Protein AF-A0AAV0XSC0-F1 (afdb_monomer_lite)

Radius of gyration: 27.73 Å; chains: 1; bounding box: 48×36×87 Å

Structure (mmCIF, N/CA/C/O backbone):
data_AF-A0AAV0XSC0-F1
#
_entry.id   AF-A0AAV0XSC0-F1
#
loop_
_atom_site.group_PDB
_atom_site.id
_atom_site.type_symbol
_atom_site.label_atom_id
_atom_site.label_alt_id
_atom_site.label_comp_id
_atom_site.label_asym_id
_atom_site.label_entity_id
_atom_site.label_seq_id
_atom_site.pdbx_PDB_ins_code
_atom_site.Cartn_x
_atom_site.Cartn_y
_atom_site.Cartn_z
_atom_site.occupancy
_atom_site.B_iso_or_equiv
_atom_site.auth_seq_id
_atom_site.auth_comp_id
_atom_site.auth_asym_id
_atom_site.auth_atom_id
_atom_site.pdbx_PDB_model_num
ATOM 1 N N . MET A 1 1 ? -5.182 13.026 3.877 1.00 56.12 1 MET A N 1
ATOM 2 C CA . MET A 1 1 ? -5.001 11.824 4.720 1.00 56.12 1 MET A CA 1
ATOM 3 C C . MET A 1 1 ? -3.518 11.503 4.765 1.00 56.12 1 MET A C 1
ATOM 5 O O . MET A 1 1 ? -3.024 10.812 3.886 1.00 56.12 1 MET A O 1
ATOM 9 N N . SER A 1 2 ? -2.800 12.074 5.723 1.00 73.75 2 SER A N 1
ATOM 10 C CA . SER A 1 2 ? -1.375 11.820 5.956 1.00 73.75 2 SER A CA 1
ATOM 11 C C . SER A 1 2 ? -1.245 10.739 7.027 1.00 73.75 2 SER A C 1
ATOM 13 O O . SER A 1 2 ? -1.949 10.790 8.035 1.00 73.75 2 SER A O 1
ATOM 15 N N . ILE A 1 3 ? -0.389 9.741 6.804 1.00 81.56 3 ILE A N 1
ATOM 16 C CA . ILE A 1 3 ? -0.021 8.787 7.857 1.00 81.56 3 ILE A CA 1
ATOM 17 C C . ILE A 1 3 ? 0.937 9.524 8.795 1.00 81.56 3 ILE A C 1
ATOM 19 O O . ILE A 1 3 ? 1.879 10.153 8.316 1.00 81.56 3 ILE A O 1
ATOM 23 N N . LEU A 1 4 ? 0.669 9.487 10.100 1.00 90.69 4 LEU A N 1
ATOM 24 C CA . LEU A 1 4 ? 1.526 10.098 11.113 1.00 90.69 4 LEU A CA 1
ATOM 25 C C . LEU A 1 4 ? 2.397 9.032 11.780 1.00 90.69 4 LEU A C 1
ATOM 27 O O . LEU A 1 4 ? 1.944 7.912 12.028 1.00 90.69 4 LEU A O 1
ATOM 31 N N . SER A 1 5 ? 3.639 9.401 12.056 1.00 87.94 5 SER A N 1
ATOM 32 C CA . SER A 1 5 ? 4.570 8.667 12.905 1.00 87.94 5 SER A CA 1
ATOM 33 C C . SER A 1 5 ? 4.147 8.758 14.382 1.00 87.94 5 SER A C 1
ATOM 35 O O . SER A 1 5 ? 3.224 9.492 14.738 1.00 87.94 5 SER A O 1
ATOM 37 N N . VAL A 1 6 ? 4.808 7.995 15.263 1.00 89.62 6 VAL A N 1
ATOM 38 C CA . VAL A 1 6 ? 4.479 7.934 16.708 1.00 89.62 6 VAL A CA 1
ATOM 39 C C . VAL A 1 6 ? 4.603 9.302 17.395 1.00 89.62 6 VAL A C 1
ATOM 41 O O . VAL A 1 6 ? 3.873 9.600 18.332 1.00 89.62 6 VAL A O 1
ATOM 44 N N . ASP A 1 7 ? 5.501 10.143 16.897 1.00 91.69 7 ASP A N 1
ATOM 45 C CA . ASP A 1 7 ? 5.753 11.520 17.327 1.00 91.69 7 ASP A CA 1
ATOM 46 C C . ASP A 1 7 ? 4.770 12.546 16.725 1.00 91.69 7 ASP A C 1
ATOM 48 O O . ASP A 1 7 ? 4.876 13.738 17.001 1.00 91.69 7 ASP A O 1
ATOM 52 N N . GLY A 1 8 ? 3.816 12.107 15.897 1.00 90.31 8 GLY A N 1
ATOM 53 C CA . GLY A 1 8 ? 2.845 12.974 15.229 1.00 90.31 8 GLY A CA 1
ATOM 54 C C . GLY A 1 8 ? 3.376 13.682 13.980 1.00 90.31 8 GLY A C 1
ATOM 55 O O . GLY A 1 8 ? 2.630 14.439 13.358 1.00 90.31 8 GLY A O 1
ATOM 56 N N . SER A 1 9 ? 4.625 13.435 13.572 1.00 92.06 9 SER A N 1
ATOM 57 C CA . SER A 1 9 ? 5.168 13.963 12.317 1.00 92.06 9 SER A CA 1
ATOM 58 C C . SER A 1 9 ? 4.619 13.189 11.105 1.00 92.06 9 SER A C 1
ATOM 60 O O . SER A 1 9 ? 4.222 12.028 11.242 1.00 92.06 9 SER A O 1
ATOM 62 N N . PRO A 1 10 ? 4.557 13.782 9.897 1.00 93.75 10 PRO A N 1
ATOM 63 C CA . PRO A 1 10 ? 4.201 13.035 8.693 1.00 93.75 10 PRO A CA 1
ATOM 64 C C . PRO A 1 10 ? 5.185 11.885 8.450 1.00 93.75 10 PRO A C 1
ATOM 66 O O . PRO A 1 10 ? 6.395 12.100 8.412 1.00 93.75 10 PRO A O 1
ATOM 69 N N . TRP A 1 11 ? 4.672 10.671 8.245 1.00 92.12 11 TRP A N 1
ATOM 70 C CA . TRP A 1 11 ? 5.512 9.522 7.925 1.00 92.12 11 TRP A CA 1
ATOM 71 C C . TRP A 1 11 ? 6.247 9.743 6.596 1.00 92.12 11 TRP A C 1
ATOM 73 O O . TRP A 1 11 ? 5.647 10.160 5.600 1.00 92.12 11 TRP A O 1
ATOM 83 N N . GLN A 1 12 ? 7.547 9.450 6.593 1.00 92.38 12 GLN A N 1
ATOM 84 C CA . GLN A 1 12 ? 8.423 9.476 5.426 1.00 92.38 12 GLN A CA 1
ATOM 85 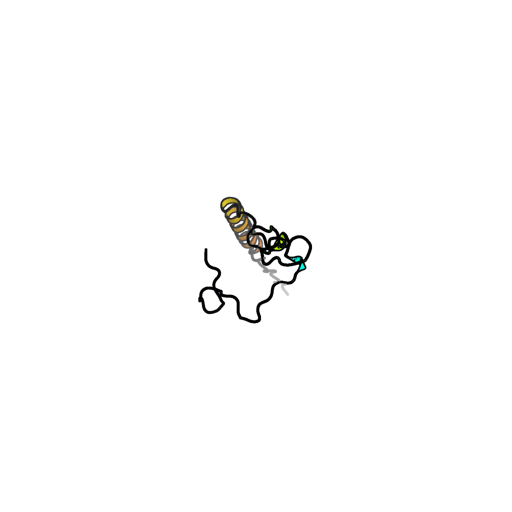C C . GLN A 1 12 ? 9.319 8.231 5.457 1.00 92.38 12 GLN A C 1
ATOM 87 O O . GLN A 1 12 ? 9.819 7.885 6.533 1.00 92.38 12 GLN A O 1
ATOM 92 N N . PRO A 1 13 ? 9.548 7.568 4.312 1.00 92.00 13 PRO A N 1
ATOM 93 C CA . PRO A 1 13 ? 10.461 6.439 4.247 1.00 92.00 13 PRO A CA 1
ATOM 94 C C . PRO A 1 13 ? 11.904 6.896 4.485 1.00 92.00 13 PRO A C 1
ATOM 96 O O . PRO A 1 13 ? 12.347 7.934 3.990 1.00 92.00 13 PRO A O 1
ATOM 99 N N . LYS A 1 14 ? 12.656 6.097 5.233 1.00 92.75 14 LYS A N 1
ATOM 100 C CA . LYS A 1 14 ? 14.098 6.250 5.431 1.00 92.75 14 LYS A CA 1
ATOM 101 C C . LYS A 1 14 ? 14.864 5.632 4.264 1.00 92.75 14 LYS A C 1
ATOM 103 O O . LYS A 1 14 ? 14.345 4.810 3.519 1.00 92.75 14 LYS A O 1
ATOM 108 N N . MET A 1 15 ? 16.152 5.960 4.154 1.00 93.88 15 MET A N 1
ATOM 109 C CA . MET A 1 15 ? 17.037 5.410 3.114 1.00 93.88 15 MET A CA 1
ATOM 110 C C . MET A 1 15 ? 17.096 3.870 3.107 1.00 93.88 15 MET A C 1
ATOM 112 O O . MET A 1 15 ? 17.311 3.269 2.059 1.00 93.88 15 MET A O 1
ATOM 116 N N . HIS A 1 16 ? 16.926 3.236 4.267 1.00 94.06 16 HIS A N 1
ATOM 117 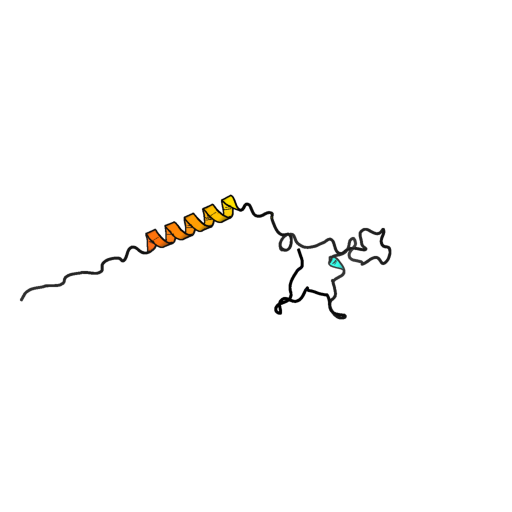C CA . HIS A 1 16 ? 16.942 1.779 4.421 1.00 94.06 16 HIS A CA 1
ATOM 118 C C . HIS A 1 16 ? 15.548 1.139 4.392 1.00 94.06 16 HIS A C 1
ATOM 120 O O . HIS A 1 16 ? 15.449 -0.082 4.507 1.00 94.06 16 HIS A O 1
ATOM 126 N N . ASP A 1 17 ? 14.482 1.928 4.245 1.00 92.00 17 ASP A N 1
ATOM 127 C CA . ASP A 1 17 ? 13.141 1.378 4.096 1.00 92.00 17 ASP A CA 1
ATOM 128 C C . ASP A 1 17 ? 12.999 0.830 2.676 1.00 92.00 17 ASP A C 1
ATOM 130 O O . ASP A 1 17 ? 13.122 1.551 1.685 1.00 92.00 17 ASP A O 1
ATOM 134 N N . VAL A 1 18 ? 12.762 -0.476 2.576 1.00 92.00 18 VAL A N 1
ATOM 135 C CA . VAL A 1 18 ? 12.711 -1.196 1.302 1.00 92.00 18 VAL A CA 1
ATOM 136 C C . VAL A 1 18 ? 11.405 -1.965 1.165 1.00 92.00 18 VAL A C 1
ATOM 138 O O . VAL A 1 18 ? 10.846 -2.472 2.136 1.00 92.00 18 VAL A O 1
ATOM 141 N N . VAL A 1 19 ? 10.931 -2.078 -0.074 1.00 93.19 19 VAL A N 1
ATOM 142 C CA . VAL A 1 19 ? 9.775 -2.902 -0.440 1.00 93.19 19 VAL A CA 1
ATOM 143 C C . VAL A 1 19 ? 10.293 -4.125 -1.185 1.00 93.19 19 VAL A C 1
ATOM 145 O O . VAL A 1 19 ? 11.075 -3.991 -2.127 1.00 93.19 19 VAL A O 1
ATOM 148 N N . CYS A 1 20 ? 9.883 -5.327 -0.774 1.00 93.56 20 CYS A N 1
ATOM 149 C CA . CYS A 1 20 ? 10.321 -6.542 -1.453 1.00 93.56 20 CYS A CA 1
ATOM 150 C C . CYS A 1 20 ? 9.706 -6.647 -2.857 1.00 93.56 20 CYS A C 1
ATOM 152 O O . CYS A 1 20 ? 8.638 -6.101 -3.149 1.00 93.56 20 CYS A O 1
ATOM 154 N N . SER A 1 21 ? 10.385 -7.369 -3.747 1.00 95.44 21 SER A N 1
ATOM 155 C CA . SER A 1 21 ? 10.019 -7.402 -5.163 1.00 95.44 21 SER A CA 1
ATOM 156 C C . SER A 1 21 ? 8.649 -8.045 -5.427 1.00 95.44 21 SER A C 1
ATOM 158 O O . SER A 1 21 ? 8.003 -7.713 -6.416 1.00 95.44 21 SER A O 1
ATOM 160 N N . ALA A 1 22 ? 8.158 -8.880 -4.504 1.00 95.69 22 ALA A N 1
ATOM 161 C CA . ALA A 1 22 ? 6.842 -9.520 -4.557 1.00 95.69 22 ALA A CA 1
ATOM 162 C C . ALA A 1 22 ? 5.661 -8.531 -4.610 1.00 95.69 22 ALA A C 1
ATOM 164 O O . ALA A 1 22 ? 4.553 -8.913 -4.976 1.00 95.69 22 ALA A O 1
ATOM 165 N N . HIS A 1 23 ? 5.883 -7.262 -4.260 1.00 95.56 23 HIS A N 1
ATOM 166 C CA . HIS A 1 23 ? 4.851 -6.229 -4.325 1.00 95.56 23 HIS A CA 1
ATOM 167 C C . HIS A 1 23 ? 4.703 -5.578 -5.712 1.00 95.56 23 HIS A C 1
ATOM 169 O O . HIS A 1 23 ? 3.794 -4.768 -5.911 1.00 95.56 23 HIS A O 1
ATOM 175 N N . PHE A 1 24 ? 5.560 -5.935 -6.673 1.00 96.69 24 PHE A N 1
ATOM 176 C CA . PHE A 1 24 ? 5.553 -5.417 -8.041 1.00 96.69 24 PHE A CA 1
ATOM 177 C C . PHE A 1 24 ? 5.076 -6.481 -9.033 1.00 96.69 24 PHE A C 1
ATOM 179 O O . PHE A 1 24 ? 5.279 -7.680 -8.834 1.00 96.69 24 PHE A O 1
ATOM 186 N N . VAL A 1 25 ? 4.454 -6.046 -10.131 1.00 95.62 25 VAL A N 1
ATOM 187 C CA . VAL A 1 25 ? 3.999 -6.952 -11.196 1.00 95.62 25 VAL A CA 1
ATOM 188 C C . VAL A 1 25 ? 5.189 -7.730 -11.763 1.00 95.62 25 VAL A C 1
ATOM 190 O O . VAL A 1 25 ? 6.194 -7.141 -12.149 1.00 95.62 25 VAL A O 1
ATOM 193 N N . GLY A 1 26 ? 5.081 -9.060 -11.802 1.00 95.25 26 GLY A N 1
ATOM 194 C CA . GLY A 1 26 ? 6.167 -9.935 -12.257 1.00 95.25 26 GLY A CA 1
ATOM 195 C C . GLY A 1 26 ? 7.307 -10.110 -11.248 1.00 95.25 26 GLY A C 1
ATOM 196 O O . GLY A 1 26 ? 8.360 -10.613 -11.621 1.00 95.25 26 GLY A O 1
ATOM 197 N N . ASN A 1 27 ? 7.110 -9.712 -9.987 1.00 96.06 27 ASN A N 1
ATOM 198 C CA . ASN A 1 27 ? 8.083 -9.809 -8.896 1.00 96.06 27 ASN A CA 1
ATOM 199 C C . ASN A 1 27 ? 9.387 -9.024 -9.138 1.00 96.06 27 ASN A C 1
ATOM 201 O O . ASN A 1 27 ? 10.433 -9.386 -8.592 1.00 96.06 27 ASN A O 1
ATOM 205 N N . ILE A 1 28 ? 9.346 -7.971 -9.963 1.00 94.88 28 ILE A N 1
ATOM 206 C CA . ILE A 1 28 ? 10.510 -7.158 -10.344 1.00 94.88 28 ILE A CA 1
ATOM 207 C C . ILE A 1 28 ? 10.093 -5.681 -10.408 1.00 94.88 28 ILE A C 1
ATOM 209 O O . ILE A 1 28 ? 9.137 -5.368 -11.112 1.00 94.88 28 ILE A O 1
ATOM 213 N N . PRO A 1 29 ? 10.798 -4.753 -9.737 1.00 95.75 29 PRO A N 1
ATOM 214 C CA . PRO A 1 29 ? 10.528 -3.326 -9.873 1.00 95.75 29 PRO A CA 1
ATOM 215 C C . PRO A 1 29 ? 11.038 -2.785 -11.217 1.00 95.75 29 PRO A C 1
ATOM 217 O O . PRO A 1 29 ? 12.175 -3.034 -11.623 1.00 95.75 29 PRO A O 1
ATOM 220 N N . SER A 1 30 ? 10.214 -1.992 -11.898 1.00 96.50 30 SER A N 1
ATOM 221 C CA . SER A 1 30 ? 10.584 -1.302 -13.138 1.00 96.50 30 SER A CA 1
ATOM 222 C C . SER A 1 30 ? 11.052 0.126 -12.866 1.00 96.50 30 SER A C 1
ATOM 224 O O . SER A 1 30 ? 10.469 0.830 -12.050 1.00 96.50 30 SER A O 1
ATOM 226 N N . LYS A 1 31 ? 12.054 0.597 -13.620 1.00 95.69 31 LYS A N 1
ATOM 227 C CA . LYS A 1 31 ? 12.470 2.014 -13.633 1.00 95.69 31 LYS A CA 1
ATOM 228 C C . LYS A 1 31 ? 11.637 2.883 -14.579 1.00 95.69 31 LYS A C 1
ATOM 230 O O . LYS A 1 31 ? 11.651 4.100 -14.450 1.00 95.69 31 LYS A O 1
ATOM 235 N N . ASN A 1 32 ? 10.942 2.272 -15.541 1.00 96.69 32 ASN A N 1
ATOM 236 C CA . ASN A 1 32 ? 10.101 2.986 -16.499 1.00 96.69 32 ASN A CA 1
ATOM 237 C C . ASN A 1 32 ? 8.775 3.395 -15.828 1.00 96.69 32 ASN A C 1
ATOM 239 O O . ASN A 1 32 ? 8.033 2.482 -15.452 1.00 96.69 32 ASN A O 1
ATOM 243 N N . PRO A 1 33 ? 8.447 4.700 -15.727 1.00 96.25 33 PRO A N 1
ATOM 244 C CA . PRO A 1 33 ? 7.208 5.183 -15.107 1.00 96.25 33 PRO A CA 1
ATOM 245 C C . PRO A 1 33 ? 5.923 4.668 -15.765 1.00 96.25 33 PRO A C 1
ATOM 247 O O . PRO A 1 33 ? 4.895 4.567 -15.104 1.00 96.25 33 PRO A O 1
ATOM 250 N N . ASN A 1 34 ? 5.979 4.306 -17.050 1.00 96.50 34 ASN A N 1
ATOM 251 C CA . ASN A 1 34 ? 4.827 3.779 -17.788 1.00 96.50 34 ASN A CA 1
ATOM 252 C C . ASN A 1 34 ? 4.605 2.272 -17.563 1.00 96.50 34 ASN A C 1
ATOM 254 O O . ASN A 1 34 ? 3.649 1.702 -18.084 1.00 96.50 34 ASN A O 1
ATOM 258 N N . SER A 1 35 ? 5.495 1.599 -16.827 1.00 96.06 35 SER A N 1
ATOM 259 C CA . SER A 1 35 ? 5.353 0.176 -16.521 1.00 96.06 35 SER A CA 1
ATOM 260 C C . SER A 1 35 ? 4.418 -0.040 -15.328 1.00 96.06 35 SER A C 1
ATOM 262 O O . SER A 1 35 ? 4.577 0.629 -14.306 1.00 96.06 35 SER A O 1
ATOM 264 N N . PRO A 1 36 ? 3.518 -1.040 -15.364 1.00 94.81 36 PRO A N 1
ATOM 265 C CA . PRO A 1 36 ? 2.702 -1.398 -14.201 1.00 94.81 36 PRO A CA 1
ATOM 266 C C . PRO A 1 36 ? 3.544 -1.912 -13.021 1.00 94.81 36 PRO A C 1
ATOM 268 O O . PRO A 1 36 ? 3.087 -1.897 -11.882 1.00 94.81 36 PRO A O 1
ATOM 271 N N . ALA A 1 37 ? 4.785 -2.335 -13.277 1.00 96.44 37 ALA A N 1
ATOM 272 C CA . ALA A 1 37 ? 5.744 -2.747 -12.261 1.00 96.44 37 ALA A CA 1
ATOM 273 C C . ALA A 1 37 ? 6.547 -1.572 -11.662 1.00 96.44 37 ALA A C 1
ATOM 275 O O . ALA A 1 37 ? 7.502 -1.802 -10.925 1.00 96.44 37 ALA A O 1
ATOM 276 N N . TYR A 1 38 ? 6.222 -0.317 -11.997 1.00 96.69 38 TYR A N 1
ATOM 277 C CA . TYR A 1 38 ? 6.851 0.863 -11.392 1.00 96.69 38 TYR A CA 1
ATOM 278 C C . TYR A 1 38 ? 6.334 1.122 -9.970 1.00 96.69 38 TYR A C 1
ATOM 280 O O . TYR A 1 38 ? 7.106 1.449 -9.071 1.00 96.69 38 TYR A O 1
ATOM 288 N N . PHE A 1 39 ? 5.031 0.923 -9.744 1.00 95.00 39 PHE A N 1
ATOM 289 C CA . PHE A 1 39 ? 4.398 1.115 -8.441 1.00 95.00 39 PHE A CA 1
ATOM 290 C C . PHE A 1 39 ? 4.166 -0.226 -7.724 1.00 95.00 39 PHE A C 1
ATOM 292 O O . PHE A 1 39 ? 3.681 -1.174 -8.351 1.00 95.00 39 PHE A O 1
ATOM 299 N N . PRO A 1 40 ? 4.434 -0.321 -6.408 1.00 94.19 40 PRO A N 1
ATOM 300 C CA . PRO A 1 40 ? 4.140 -1.519 -5.631 1.00 94.19 40 PRO A CA 1
ATOM 301 C C . PRO A 1 40 ? 2.632 -1.588 -5.363 1.00 94.19 40 PRO A C 1
ATOM 303 O O . PRO A 1 40 ? 2.122 -0.962 -4.442 1.00 94.19 40 PRO A O 1
ATOM 306 N N . THR A 1 41 ? 1.883 -2.295 -6.203 1.00 92.25 41 THR A N 1
ATOM 307 C CA . THR A 1 41 ? 0.409 -2.350 -6.125 1.00 92.25 41 THR A CA 1
ATOM 308 C C . THR A 1 41 ? -0.116 -3.652 -5.518 1.00 92.25 41 THR A C 1
ATOM 310 O O . THR A 1 41 ? -1.288 -3.735 -5.140 1.00 92.25 41 THR A O 1
ATOM 313 N N . LEU A 1 42 ? 0.739 -4.668 -5.369 1.00 93.69 42 LEU A N 1
ATOM 314 C CA . LEU A 1 42 ? 0.359 -5.994 -4.887 1.00 93.69 42 LEU A CA 1
ATOM 315 C C . LEU A 1 42 ? 0.499 -6.086 -3.364 1.00 93.69 42 LEU A C 1
ATOM 317 O O . LEU A 1 42 ? 1.467 -6.632 -2.843 1.00 93.69 42 LEU A O 1
ATOM 321 N N . PHE A 1 43 ? -0.487 -5.568 -2.633 1.00 91.31 43 PHE A N 1
ATOM 322 C CA . PHE A 1 43 ? -0.577 -5.739 -1.180 1.00 91.31 43 PHE A CA 1
ATOM 323 C C . PHE A 1 43 ? -1.706 -6.702 -0.786 1.00 91.31 43 PHE A C 1
ATOM 325 O O . PHE A 1 43 ? -2.802 -6.630 -1.357 1.00 91.31 43 PHE A O 1
ATOM 332 N N . PRO A 1 44 ? -1.482 -7.575 0.218 1.00 89.31 44 PRO A N 1
ATOM 333 C CA . PRO A 1 44 ? -2.528 -8.413 0.788 1.00 89.31 44 PRO A CA 1
ATOM 334 C C . PRO A 1 44 ? -3.780 -7.626 1.182 1.00 89.31 44 PRO A C 1
ATOM 336 O O . PRO A 1 44 ? -3.702 -6.513 1.706 1.00 89.31 44 PRO A O 1
ATOM 339 N N . ASN A 1 45 ? -4.954 -8.237 0.999 1.00 86.19 45 ASN A N 1
ATOM 340 C CA . ASN A 1 45 ? -6.234 -7.593 1.314 1.00 86.19 45 ASN A CA 1
ATOM 341 C C . ASN A 1 45 ? -6.368 -7.179 2.788 1.00 86.19 45 ASN A C 1
ATOM 343 O O . ASN A 1 45 ? -7.137 -6.269 3.077 1.00 86.19 45 ASN A O 1
ATOM 347 N N . ILE A 1 46 ? -5.612 -7.793 3.706 1.00 85.88 46 ILE A N 1
ATOM 348 C CA . ILE A 1 46 ? -5.577 -7.396 5.122 1.00 85.88 46 ILE A CA 1
ATOM 349 C C . ILE A 1 46 ? -5.128 -5.940 5.330 1.00 85.88 46 ILE A C 1
ATOM 351 O O . ILE A 1 46 ? -5.535 -5.323 6.309 1.00 85.88 46 ILE A O 1
ATOM 355 N N . TYR A 1 47 ? -4.345 -5.371 4.405 1.00 84.31 47 TYR A N 1
ATOM 356 C CA . TYR A 1 47 ? -3.883 -3.980 4.477 1.00 84.31 47 TYR A CA 1
ATOM 357 C C . TYR A 1 47 ? -4.837 -2.991 3.807 1.00 84.31 47 TYR A C 1
ATOM 359 O O . TYR A 1 47 ? -4.734 -1.781 4.017 1.00 84.31 47 TYR A O 1
ATOM 367 N N . LYS A 1 48 ? -5.784 -3.478 3.000 1.00 82.00 48 LYS A N 1
ATOM 368 C CA . LYS A 1 48 ? -6.793 -2.616 2.389 1.00 82.00 48 LYS A CA 1
ATOM 369 C C . LYS A 1 48 ? -7.799 -2.230 3.465 1.00 82.00 48 LYS A C 1
ATOM 371 O O . LYS A 1 48 ? -8.510 -3.083 3.999 1.00 82.00 48 LYS A O 1
ATOM 376 N N . LYS A 1 49 ? -7.879 -0.933 3.774 1.00 78.50 49 LYS A N 1
ATOM 377 C CA . LYS A 1 49 ? -8.945 -0.411 4.634 1.00 78.50 49 LYS A CA 1
ATOM 378 C C . LYS A 1 49 ? -10.284 -0.735 3.979 1.00 78.50 49 LYS A C 1
ATOM 380 O O . LYS A 1 49 ? -10.570 -0.269 2.879 1.00 78.50 49 LYS A O 1
ATOM 385 N N . LYS A 1 50 ? -11.094 -1.547 4.655 1.00 79.94 50 LYS A N 1
ATOM 386 C CA . LYS A 1 50 ? -12.495 -1.725 4.278 1.00 79.94 50 LYS A CA 1
ATOM 387 C C . LYS A 1 50 ? -13.215 -0.402 4.514 1.00 79.94 50 LYS A C 1
ATOM 389 O O . LYS A 1 50 ? -12.897 0.305 5.472 1.00 79.94 50 LYS A O 1
ATOM 394 N N . SER A 1 51 ? -14.175 -0.073 3.658 1.00 82.69 51 SER A N 1
ATOM 395 C CA . SER A 1 51 ? -15.091 1.023 3.951 1.00 82.69 51 SER A CA 1
ATOM 396 C C . SER A 1 51 ? -15.811 0.713 5.265 1.00 82.69 51 SER A C 1
ATOM 398 O O . SER A 1 51 ? -16.317 -0.392 5.478 1.00 82.69 51 SER A O 1
ATOM 400 N N . ILE A 1 52 ? -15.788 1.672 6.184 1.00 85.19 52 ILE A N 1
ATOM 401 C CA . ILE A 1 52 ? -16.492 1.558 7.456 1.00 85.19 52 ILE A CA 1
ATOM 402 C C . ILE A 1 52 ? -17.924 2.026 7.215 1.00 85.19 52 ILE A C 1
ATOM 404 O O . ILE A 1 52 ? -18.142 3.134 6.737 1.00 85.19 52 ILE A O 1
ATOM 408 N N . ASN A 1 53 ? -18.903 1.188 7.554 1.00 92.38 53 ASN A N 1
ATOM 409 C CA . ASN A 1 53 ? -20.280 1.642 7.710 1.00 92.38 53 ASN A CA 1
ATOM 410 C C . ASN A 1 53 ? -20.427 2.202 9.131 1.00 92.38 53 ASN A C 1
ATOM 412 O O . ASN A 1 53 ? -20.484 1.437 10.098 1.00 92.38 53 ASN A O 1
ATOM 416 N N . GLU A 1 54 ? -20.426 3.531 9.245 1.00 93.81 54 GLU A N 1
ATOM 417 C CA . GLU A 1 54 ? -20.444 4.248 10.525 1.00 93.81 54 GLU A CA 1
ATOM 418 C C . GLU A 1 54 ? -21.677 3.903 11.364 1.00 93.81 54 GLU A C 1
ATOM 420 O O . GLU A 1 54 ? -21.540 3.630 12.556 1.00 93.81 54 GLU A O 1
ATOM 425 N N . MET A 1 55 ? -22.851 3.805 10.728 1.00 94.75 55 MET A N 1
ATOM 426 C CA . MET A 1 55 ? -24.099 3.417 11.391 1.00 94.75 55 MET A CA 1
ATOM 427 C C . MET A 1 55 ? -23.976 2.018 12.000 1.00 94.75 55 MET A C 1
ATOM 429 O O . MET A 1 55 ? -24.195 1.818 13.189 1.00 94.75 55 MET A O 1
ATO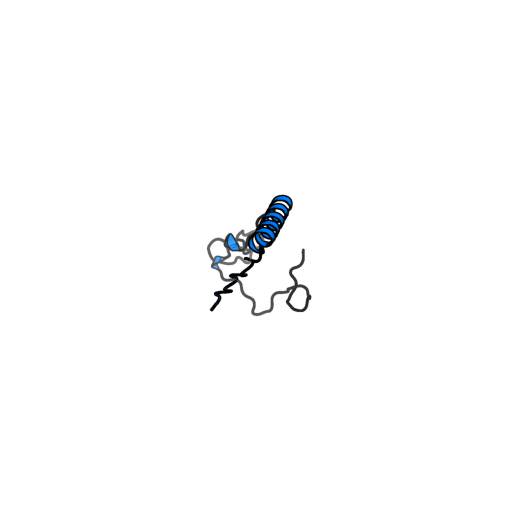M 433 N N . GLN A 1 56 ? -23.492 1.052 11.215 1.00 93.00 56 GLN A N 1
ATOM 434 C CA . GLN A 1 56 ? -23.308 -0.317 11.690 1.00 93.00 56 GLN A CA 1
ATOM 435 C C . GLN A 1 56 ? -22.250 -0.410 12.803 1.00 93.00 56 GLN A C 1
ATOM 437 O O . GLN A 1 56 ? -22.354 -1.241 13.707 1.00 93.00 56 GLN A O 1
ATOM 442 N N . GLN A 1 57 ? -21.200 0.416 12.749 1.00 91.62 57 GLN A N 1
ATOM 443 C CA . GLN A 1 57 ? -20.212 0.504 13.823 1.00 91.62 57 GLN A CA 1
ATOM 444 C C . GLN A 1 57 ? -20.829 1.067 15.109 1.00 91.62 57 GLN A C 1
ATOM 446 O O . GLN A 1 57 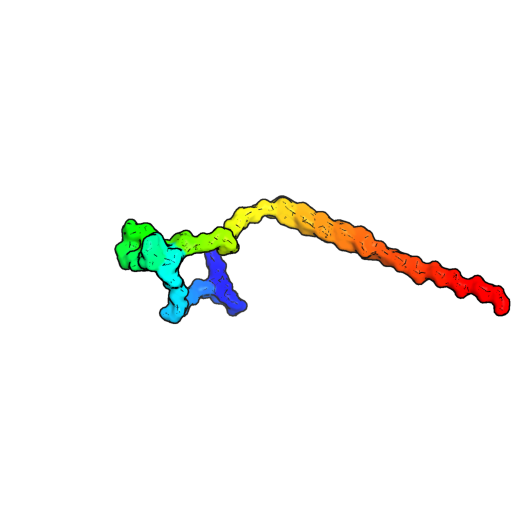? -20.570 0.521 16.184 1.00 91.62 57 GLN A O 1
ATOM 451 N N . TYR A 1 58 ? -21.659 2.104 14.995 1.00 95.94 58 TYR A N 1
ATOM 452 C CA . TYR A 1 58 ? -22.394 2.701 16.105 1.00 95.94 58 TYR A CA 1
ATOM 453 C C . TYR A 1 58 ? -23.380 1.709 16.741 1.00 95.94 58 TYR A C 1
ATOM 455 O O . TYR A 1 58 ? -23.352 1.503 17.956 1.00 95.94 58 TYR A O 1
ATOM 463 N N . ASP A 1 59 ? -24.162 0.997 15.930 1.00 96.31 59 ASP A N 1
ATOM 464 C CA . ASP A 1 59 ? -25.122 -0.007 16.401 1.00 96.31 59 ASP A CA 1
ATOM 465 C C . ASP A 1 59 ? -24.433 -1.149 17.156 1.00 96.31 59 ASP A C 1
ATOM 467 O O . ASP A 1 59 ? -24.867 -1.551 18.241 1.00 96.31 59 ASP A O 1
ATOM 471 N N . ARG A 1 60 ? -23.298 -1.640 16.633 1.00 92.62 60 ARG A N 1
ATOM 472 C CA . ARG A 1 60 ? -22.467 -2.638 17.326 1.00 92.62 60 ARG A CA 1
ATOM 473 C C . ARG A 1 60 ? -21.981 -2.131 18.681 1.00 92.62 60 ARG A C 1
ATOM 475 O O . ARG A 1 60 ? -22.022 -2.882 19.656 1.00 92.62 60 ARG A O 1
ATOM 482 N N . HIS A 1 61 ? -21.526 -0.880 18.746 1.00 94.81 61 HIS A N 1
ATOM 483 C CA . HIS A 1 61 ? -21.060 -0.269 19.989 1.00 94.81 61 HIS A CA 1
ATOM 484 C C . HIS A 1 61 ? -22.184 -0.184 21.031 1.00 94.81 61 HIS A C 1
ATOM 486 O O . HIS A 1 61 ? -21.994 -0.603 22.175 1.00 94.81 61 HIS A O 1
ATOM 492 N N . ASN A 1 62 ? -23.369 0.282 20.631 1.00 96.19 62 ASN A N 1
ATOM 493 C CA . ASN A 1 62 ? -24.532 0.355 21.515 1.00 96.19 62 ASN A CA 1
ATOM 494 C C . ASN A 1 62 ? -24.951 -1.026 22.020 1.00 96.19 62 ASN A C 1
ATOM 496 O O . ASN A 1 62 ? -25.105 -1.210 23.226 1.00 96.19 62 ASN A O 1
ATOM 500 N N . CYS A 1 63 ? -25.029 -2.018 21.129 1.00 91.75 63 CYS A N 1
ATOM 501 C CA . CYS A 1 63 ? -25.364 -3.389 21.504 1.00 91.75 63 CYS A CA 1
ATOM 502 C C . CYS A 1 63 ? -24.373 -3.966 22.529 1.00 91.75 63 CYS A C 1
ATOM 504 O O . CYS A 1 63 ? -24.785 -4.580 23.515 1.00 91.75 63 CYS A O 1
ATOM 506 N N . TYR A 1 64 ? -23.067 -3.749 22.334 1.00 93.00 64 TYR A N 1
ATOM 507 C CA . TYR A 1 64 ? -22.045 -4.168 23.296 1.00 93.00 64 TYR A CA 1
ATOM 508 C C . TYR A 1 64 ? -22.238 -3.495 24.661 1.00 93.00 64 TYR A C 1
ATOM 510 O O . TYR A 1 64 ? -22.207 -4.157 25.699 1.00 93.00 64 TYR A O 1
ATOM 518 N N . ARG A 1 65 ? -22.499 -2.185 24.671 1.00 93.69 65 ARG A N 1
ATOM 519 C CA . ARG A 1 65 ? -22.713 -1.407 25.895 1.00 93.69 65 ARG A CA 1
ATOM 520 C C . ARG A 1 65 ? -23.966 -1.853 26.657 1.00 93.69 65 ARG A C 1
ATOM 522 O O . ARG A 1 65 ? -23.932 -1.956 27.881 1.00 93.69 65 ARG A O 1
ATOM 529 N N . ASP A 1 66 ? -25.043 -2.176 25.949 1.00 91.62 66 ASP A N 1
ATOM 530 C CA . ASP A 1 66 ? -26.286 -2.659 26.557 1.00 91.62 66 ASP A CA 1
ATOM 531 C C . ASP A 1 66 ? -26.156 -4.083 27.104 1.00 91.62 66 ASP A C 1
ATOM 533 O O . ASP A 1 66 ? -26.703 -4.383 28.166 1.00 91.62 66 ASP A O 1
ATOM 537 N N . LYS A 1 67 ? -25.377 -4.952 26.443 1.00 86.00 67 LYS A N 1
ATOM 538 C CA . LYS A 1 67 ? -25.019 -6.271 26.991 1.00 86.00 67 LYS A CA 1
ATOM 539 C C . LYS A 1 67 ? -24.245 -6.142 28.300 1.00 86.00 67 LYS A C 1
ATOM 541 O O . LYS A 1 67 ? -24.596 -6.818 29.260 1.00 86.00 67 LYS A O 1
ATOM 546 N N . GLN A 1 68 ? -23.270 -5.233 28.363 1.00 81.31 68 GLN A N 1
ATOM 547 C CA . GLN A 1 68 ? -22.503 -4.989 29.589 1.00 81.31 68 GLN A CA 1
ATOM 548 C C . GLN A 1 68 ? -23.375 -4.502 30.755 1.00 81.31 68 GLN A C 1
ATOM 550 O O . GLN A 1 68 ? -23.200 -4.935 31.889 1.00 81.31 68 GLN A O 1
ATOM 555 N N . ARG A 1 69 ? -24.370 -3.650 30.482 1.00 78.62 69 ARG A N 1
ATOM 556 C CA . ARG A 1 69 ? -25.341 -3.214 31.501 1.00 78.62 69 ARG A CA 1
ATOM 557 C C . ARG A 1 69 ? -26.209 -4.362 32.018 1.00 78.62 69 ARG A C 1
ATOM 559 O O . ARG A 1 69 ? -26.531 -4.381 33.199 1.00 78.62 69 ARG A O 1
ATOM 566 N N . LYS A 1 70 ? -26.572 -5.317 31.154 1.00 68.88 70 LYS A N 1
ATOM 567 C CA . LYS A 1 70 ? -27.392 -6.482 31.524 1.00 68.88 70 LYS A CA 1
ATOM 568 C C . LYS A 1 70 ? -26.621 -7.542 32.315 1.00 68.88 70 LYS A C 1
ATOM 570 O O . LYS A 1 70 ? -27.219 -8.185 33.165 1.00 68.88 70 LYS A O 1
ATOM 575 N N . CYS A 1 71 ? -25.320 -7.731 32.075 1.00 61.97 71 CYS A N 1
ATOM 576 C CA . CYS A 1 71 ? -24.505 -8.677 32.853 1.00 61.97 71 CYS A CA 1
ATOM 577 C C . CYS A 1 71 ? -23.933 -8.094 34.159 1.00 61.97 71 CYS A C 1
ATOM 579 O O . CYS A 1 71 ? -23.316 -8.831 34.919 1.00 61.97 71 CYS A O 1
ATOM 581 N N . ASN A 1 72 ? -24.177 -6.810 34.450 1.00 58.06 72 ASN A N 1
ATOM 582 C CA . ASN A 1 72 ? -23.834 -6.162 35.722 1.00 58.06 72 ASN A CA 1
ATOM 583 C C . ASN A 1 72 ? -24.946 -6.250 36.783 1.00 58.06 72 ASN A C 1
ATOM 585 O O . ASN A 1 72 ? -24.887 -5.539 37.788 1.00 58.06 72 ASN A O 1
ATOM 589 N N . THR A 1 73 ? -25.966 -7.098 36.600 1.00 55.19 73 THR A N 1
ATOM 590 C CA . THR A 1 73 ? -26.898 -7.405 37.689 1.00 55.19 73 THR A CA 1
ATOM 591 C C . THR A 1 73 ? -26.127 -8.149 38.771 1.00 55.19 73 THR A C 1
ATOM 593 O O . THR A 1 73 ? -25.909 -9.354 38.681 1.00 55.19 73 THR A O 1
ATOM 596 N N . VAL A 1 74 ? -25.672 -7.385 39.765 1.00 54.62 74 VAL A N 1
ATOM 597 C CA . VAL A 1 74 ? -25.173 -7.865 41.050 1.00 54.62 74 VAL A CA 1
ATOM 598 C C . VAL A 1 74 ? -26.110 -8.977 41.494 1.00 54.62 74 VAL A C 1
ATOM 600 O O . VAL A 1 74 ? -27.279 -8.719 41.765 1.00 54.62 74 VAL A O 1
ATOM 603 N N . ILE A 1 75 ? -25.617 -10.213 41.510 1.00 53.53 75 ILE A N 1
ATOM 604 C CA . ILE A 1 75 ? -26.295 -11.305 42.198 1.00 53.53 75 ILE A CA 1
ATOM 605 C C . ILE A 1 75 ? -26.277 -10.882 43.673 1.00 53.53 75 ILE A C 1
ATOM 607 O O . ILE A 1 75 ? -25.181 -10.787 44.234 1.00 53.53 75 ILE A O 1
ATOM 611 N N . PRO A 1 76 ? -27.416 -10.551 44.310 1.00 50.12 76 PRO A N 1
ATOM 612 C CA . PRO A 1 76 ? -27.405 -10.222 45.721 1.00 50.12 76 PRO A CA 1
ATOM 613 C C . PRO A 1 76 ? -27.190 -11.536 46.469 1.00 50.12 76 PRO A C 1
ATOM 615 O O . PRO A 1 76 ? -28.118 -12.308 46.695 1.00 50.12 76 PRO A O 1
ATOM 618 N N . PHE A 1 77 ? -25.935 -11.826 46.808 1.00 52.59 77 PHE A N 1
ATOM 619 C CA . PHE A 1 77 ? -25.603 -12.890 47.741 1.00 52.59 77 PHE A CA 1
ATOM 620 C C . PHE A 1 77 ? -25.959 -12.405 49.149 1.00 52.59 77 PHE A C 1
ATOM 622 O O . PHE A 1 77 ? -25.117 -11.921 49.897 1.00 52.59 77 PHE A O 1
ATOM 629 N N . THR A 1 78 ? -27.236 -12.498 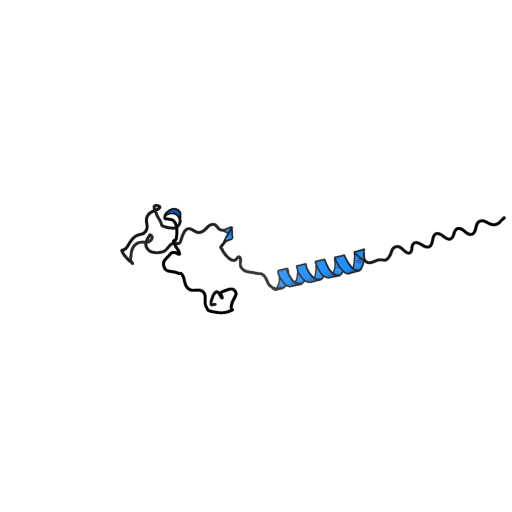49.504 1.00 57.09 78 THR A N 1
ATOM 630 C CA . THR A 1 78 ? -27.659 -12.536 50.904 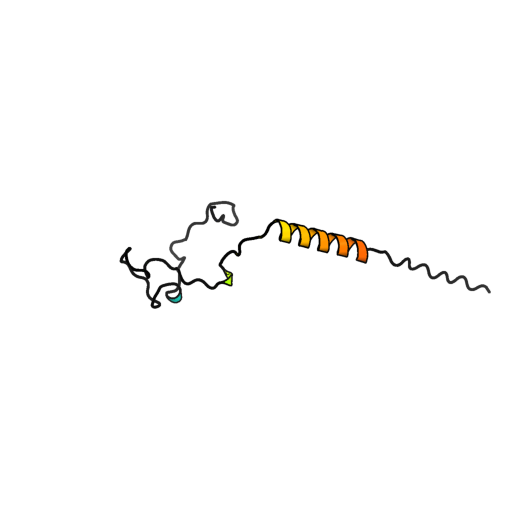1.00 57.09 78 THR A CA 1
ATOM 631 C C . THR A 1 78 ? -28.322 -13.882 51.141 1.00 57.09 78 THR A C 1
ATOM 633 O O . THR A 1 78 ? -29.545 -13.990 51.169 1.00 57.09 78 THR A O 1
ATOM 636 N N . MET A 1 79 ? -27.511 -14.933 51.284 1.00 45.28 79 MET A N 1
ATOM 637 C CA . MET A 1 79 ? -27.970 -16.109 52.016 1.00 45.28 79 MET A CA 1
ATOM 638 C C . MET A 1 79 ? -27.924 -15.751 53.500 1.00 45.28 79 MET A C 1
ATOM 640 O O . MET A 1 79 ? -26.872 -15.777 54.131 1.00 45.28 79 MET A O 1
ATOM 644 N N . THR A 1 80 ? -29.070 -15.340 54.035 1.00 53.09 80 THR A N 1
ATOM 645 C CA . THR A 1 80 ? -29.317 -15.320 55.474 1.00 53.09 80 THR A CA 1
ATOM 646 C C . THR A 1 80 ? -29.189 -16.746 55.998 1.00 53.09 80 THR A C 1
ATOM 648 O O . THR A 1 80 ? -30.035 -17.582 55.687 1.00 53.09 80 THR A O 1
ATOM 651 N N . ILE A 1 81 ? -28.156 -17.022 56.790 1.00 46.53 81 ILE A N 1
ATOM 652 C CA . ILE A 1 81 ? -28.158 -18.160 57.711 1.00 46.53 81 ILE A CA 1
ATOM 653 C C . ILE A 1 81 ? -28.309 -17.556 59.103 1.00 46.53 81 ILE A C 1
ATOM 655 O O . ILE A 1 81 ? -27.336 -17.158 59.734 1.00 46.53 81 ILE A O 1
ATOM 659 N N . ASN A 1 82 ? -29.564 -17.426 59.525 1.00 56.91 82 ASN A N 1
ATOM 660 C CA . ASN A 1 82 ? -29.922 -17.318 60.931 1.00 56.91 82 ASN A CA 1
ATOM 661 C C . ASN A 1 82 ? -30.524 -18.670 61.306 1.00 56.91 82 ASN A C 1
ATOM 663 O O . ASN A 1 82 ? -31.742 -18.822 61.255 1.00 56.91 82 ASN A O 1
ATOM 667 N N . ASP A 1 83 ? -29.681 -19.639 61.648 1.00 43.28 83 ASP A N 1
ATOM 668 C CA . ASP A 1 83 ? -30.155 -20.851 62.305 1.00 43.28 83 ASP A CA 1
ATOM 669 C C . ASP A 1 83 ? -30.029 -20.652 63.813 1.00 43.28 83 ASP A C 1
ATOM 671 O O . ASP A 1 83 ? -28.946 -20.497 64.375 1.00 43.28 83 ASP A O 1
ATOM 675 N N . SER A 1 84 ? -31.199 -20.560 64.438 1.00 51.78 84 SER A N 1
ATOM 676 C CA . SER A 1 84 ? -31.404 -20.568 65.878 1.00 51.78 84 SER A CA 1
ATOM 677 C C . SER A 1 84 ? -31.040 -21.934 66.461 1.00 51.78 84 SER A C 1
ATOM 679 O O . SER A 1 84 ? -31.622 -22.938 66.050 1.00 51.78 84 SER A O 1
ATOM 681 N N . ASN A 1 85 ? -30.115 -21.959 67.422 1.00 45.56 85 ASN A N 1
ATOM 682 C CA . ASN A 1 85 ? -30.260 -22.523 68.778 1.00 45.56 85 ASN A CA 1
ATOM 683 C C . ASN A 1 85 ? -28.897 -22.650 69.461 1.00 45.56 85 ASN A C 1
ATOM 685 O O . ASN A 1 85 ? -28.031 -23.377 68.929 1.00 45.56 85 ASN A O 1
#

Foldseek 3Di:
DFDADPVRHGDDDDPPDDDFLVQFVVSHADPDPPDSRPDSNDDDPVPPDDDDPVVVVVVVVVVVVVVVVVVPPPPPPDPDDPDDD

Organism: NCBI:txid13131

Secondary structure (DSSP, 8-state):
-PPBPTTSSBP---TT----GGGSGGGS--S-TTSTTSS-----GGGSPPPP-HHHHHHHHHHHHHHHHHHT-------------

Sequence (85 aa):
MSILSVDGSPWQPKMHDVVCSAHFVGNIPSKNPNSPAYFPTLFPNIYKKKSINEMQQYDRHNCYRDKQRKCNTVIPFTMTINDSN

pLDDT: mean 83.93, std 16.14, range [43.28, 96.69]